Protein AF-A0A1A9RQ64-F1 (afdb_monomer)

Foldseek 3Di:
DPPPVVVVVVCPVVVVVPVVVVVVVCCVVVPDPPPPCPPVLVVLLVCLQVQLVVLVVVLVVVVVVPPDDDCPVV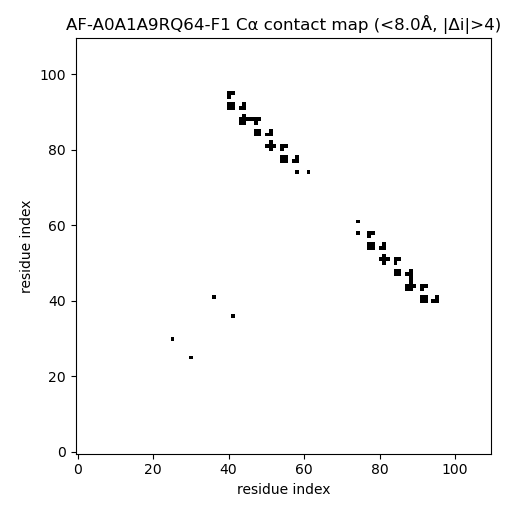SVVSNVSSVVSNVSNVVSVVVVVVVVVVVVVVVVVD

InterPro domains:
  IPR025565 Domain of unknown function DUF4328 [PF14219] (2-101)

Organism: Eikenella corrodens (NCBI:txid539)

Radius of gyration: 21.59 Å; Cα contacts (8 Å, |Δi|>4): 46; chains: 1; bounding box: 46×56×54 Å

Nearest PDB structures (foldseek):
  8hhl-assembly1_A  TM=4.161E-01  e=8.840E+00  Mycolicibacterium mucogenicum

pLDDT: mean 72.19, std 11.54, range [43.19, 88.88]

Structure (mmCIF, N/CA/C/O backbone):
data_AF-A0A1A9RQ6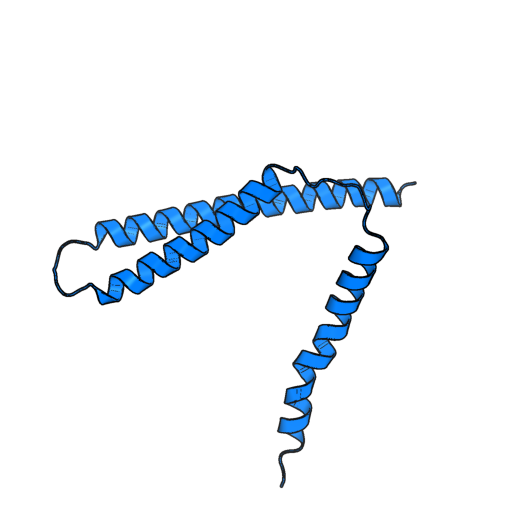4-F1
#
_entry.id   AF-A0A1A9RQ64-F1
#
loop_
_atom_site.group_PDB
_atom_site.id
_atom_site.type_symbol
_atom_site.label_atom_id
_atom_site.label_alt_id
_atom_site.label_comp_id
_atom_site.label_asym_id
_atom_site.label_entity_id
_atom_site.label_seq_id
_atom_site.pdbx_PDB_ins_code
_atom_site.Cartn_x
_atom_site.Cartn_y
_atom_site.Cartn_z
_atom_site.occupancy
_atom_site.B_iso_or_equiv
_atom_site.auth_seq_id
_atom_site.auth_comp_id
_atom_site.auth_asym_id
_atom_site.auth_atom_id
_atom_site.pdbx_PDB_model_num
ATOM 1 N N . MET A 1 1 ? 4.933 -45.658 4.847 1.00 43.19 1 MET A N 1
ATOM 2 C CA . MET A 1 1 ? 4.540 -44.487 5.659 1.00 43.19 1 MET A CA 1
ATOM 3 C C . MET A 1 1 ? 3.818 -43.513 4.738 1.00 43.19 1 MET A C 1
ATOM 5 O O . MET A 1 1 ? 4.470 -42.862 3.936 1.00 43.19 1 MET A O 1
ATOM 9 N N . SER A 1 2 ? 2.483 -43.502 4.756 1.00 57.50 2 SER A N 1
ATOM 10 C CA . SER A 1 2 ? 1.695 -42.476 4.055 1.00 57.50 2 SER A CA 1
ATOM 11 C C . SER A 1 2 ? 1.876 -41.145 4.801 1.00 57.50 2 SER A C 1
ATOM 13 O O . SER A 1 2 ? 1.778 -41.154 6.033 1.00 57.50 2 SER A O 1
ATOM 15 N N . PRO A 1 3 ? 2.187 -40.022 4.128 1.00 52.34 3 PRO A N 1
ATOM 16 C CA . PRO A 1 3 ? 2.472 -38.762 4.801 1.00 52.34 3 PRO A CA 1
ATOM 17 C C . PRO A 1 3 ? 1.170 -38.103 5.281 1.00 52.34 3 PRO A C 1
ATOM 19 O O . PRO A 1 3 ? 0.685 -37.143 4.689 1.00 52.34 3 PRO A O 1
ATOM 22 N N . ALA A 1 4 ? 0.622 -38.579 6.403 1.00 60.38 4 ALA A N 1
ATOM 23 C CA . ALA A 1 4 ? -0.503 -37.945 7.105 1.00 60.38 4 ALA A CA 1
ATOM 24 C C . ALA A 1 4 ? -0.228 -36.460 7.438 1.00 60.38 4 ALA A C 1
ATOM 26 O O . ALA A 1 4 ? -1.146 -35.648 7.510 1.00 60.38 4 ALA A O 1
ATOM 27 N N . TRP A 1 5 ? 1.052 -36.093 7.547 1.00 59.31 5 TRP A N 1
ATOM 28 C CA . TRP A 1 5 ? 1.531 -34.732 7.795 1.00 59.31 5 TRP A CA 1
ATOM 29 C C . TRP A 1 5 ? 1.308 -33.763 6.617 1.00 59.31 5 TRP A C 1
ATOM 31 O O . TRP A 1 5 ? 1.087 -32.570 6.821 1.00 59.31 5 TRP A O 1
ATOM 41 N N . ALA A 1 6 ? 1.313 -34.269 5.378 1.00 58.75 6 ALA A N 1
ATOM 42 C CA . ALA A 1 6 ? 1.028 -33.464 4.188 1.00 58.75 6 ALA A CA 1
ATOM 43 C C . ALA A 1 6 ? -0.466 -33.113 4.089 1.00 58.75 6 ALA A C 1
ATOM 45 O O . ALA A 1 6 ? -0.828 -32.035 3.623 1.00 58.75 6 ALA A O 1
ATOM 46 N N . VAL A 1 7 ? -1.331 -34.001 4.590 1.00 58.00 7 VAL A N 1
ATOM 47 C CA . VAL A 1 7 ? -2.780 -33.784 4.624 1.00 58.00 7 VAL A CA 1
ATOM 48 C C . VAL A 1 7 ? -3.138 -32.729 5.672 1.00 58.00 7 VAL A C 1
ATOM 50 O O . VAL A 1 7 ? -3.911 -31.826 5.376 1.00 58.00 7 VAL A O 1
ATOM 53 N N . SER A 1 8 ? -2.530 -32.760 6.863 1.00 54.38 8 SER A N 1
ATOM 54 C CA . SER A 1 8 ? -2.766 -31.738 7.895 1.00 54.38 8 SER A CA 1
ATOM 55 C C . SER A 1 8 ? -2.227 -30.354 7.514 1.00 54.38 8 SER A C 1
ATOM 57 O O . SER A 1 8 ? -2.860 -29.355 7.844 1.00 54.38 8 SER A O 1
ATOM 59 N N . GLY A 1 9 ? -1.116 -30.273 6.769 1.00 57.62 9 GLY A N 1
ATOM 60 C CA . GLY A 1 9 ? -0.577 -29.008 6.247 1.00 57.62 9 GLY A CA 1
ATOM 61 C C . GLY A 1 9 ? -1.498 -28.304 5.239 1.00 57.62 9 GLY A C 1
ATOM 62 O O . GLY A 1 9 ? -1.528 -27.076 5.198 1.00 57.62 9 GLY A O 1
ATOM 63 N N . PHE A 1 10 ? -2.307 -29.059 4.487 1.00 60.00 10 PHE A N 1
ATOM 64 C CA . PHE A 1 10 ? -3.277 -28.518 3.525 1.00 60.00 10 PHE A CA 1
ATOM 65 C C . PHE A 1 10 ? -4.433 -27.757 4.199 1.00 60.00 10 PHE A C 1
ATOM 67 O O . PHE A 1 10 ? -4.970 -26.808 3.630 1.00 60.00 10 PHE A O 1
ATOM 74 N N . PHE A 1 11 ? -4.796 -28.132 5.430 1.00 57.81 11 PHE A N 1
ATOM 75 C CA . PHE A 1 11 ? -5.877 -27.488 6.186 1.00 57.81 11 PHE A CA 1
ATOM 76 C C . PHE A 1 11 ? -5.412 -26.309 7.047 1.00 57.81 11 PHE A C 1
ATOM 78 O O . PHE A 1 11 ? -6.251 -25.527 7.493 1.00 57.81 11 PHE A O 1
ATOM 85 N N . VAL A 1 12 ? -4.102 -26.127 7.256 1.00 63.78 12 VAL A N 1
ATOM 86 C CA . VAL A 1 12 ? -3.557 -24.994 8.026 1.00 63.78 12 VAL A CA 1
ATOM 87 C C . VAL A 1 12 ? -4.029 -23.643 7.463 1.00 63.78 12 VAL A C 1
ATOM 89 O O . VAL A 1 12 ? -4.564 -22.859 8.247 1.00 63.78 12 VAL A O 1
ATOM 92 N N . PRO A 1 13 ? -3.958 -23.362 6.146 1.00 59.94 13 PRO A N 1
ATOM 93 C CA . PRO A 1 13 ? -4.479 -22.114 5.584 1.00 59.94 13 PRO A CA 1
ATOM 94 C C . PRO A 1 13 ? -5.995 -21.962 5.776 1.00 59.94 13 PRO A C 1
ATOM 96 O O . PRO A 1 13 ? -6.470 -20.867 6.050 1.00 59.94 13 PRO A O 1
ATOM 99 N N . ILE A 1 14 ? -6.752 -23.063 5.683 1.00 64.56 14 ILE A N 1
ATOM 100 C CA . ILE A 1 14 ? -8.219 -23.071 5.798 1.00 64.56 14 ILE A CA 1
ATOM 101 C C . ILE A 1 14 ? -8.656 -22.733 7.230 1.00 64.56 14 ILE A C 1
ATOM 103 O O . ILE A 1 14 ? -9.546 -21.913 7.429 1.00 64.56 14 ILE A O 1
ATOM 107 N N . ILE A 1 15 ? -7.992 -23.300 8.240 1.00 62.50 15 ILE A N 1
ATOM 108 C CA . ILE A 1 15 ? -8.271 -23.001 9.653 1.00 62.50 15 ILE A CA 1
ATOM 109 C C . ILE A 1 15 ? -7.851 -21.564 9.996 1.00 62.50 15 ILE A C 1
ATOM 111 O O . ILE A 1 15 ? -8.563 -20.871 10.725 1.00 62.50 15 ILE A O 1
ATOM 115 N N . HIS A 1 16 ? -6.749 -21.071 9.426 1.00 63.62 16 HIS A N 1
ATOM 116 C CA . HIS A 1 16 ? -6.304 -19.688 9.634 1.00 63.62 16 HIS A CA 1
ATOM 117 C C . HIS A 1 16 ? -7.216 -18.648 8.970 1.00 63.62 16 HIS A C 1
ATOM 119 O O . HIS A 1 16 ? -7.146 -17.478 9.336 1.00 63.62 16 HIS A O 1
ATOM 125 N N . LEU A 1 17 ? -8.113 -19.053 8.064 1.00 67.12 17 LEU A N 1
ATOM 126 C CA . LEU A 1 17 ? -9.132 -18.170 7.491 1.00 67.12 17 LEU A CA 1
ATOM 127 C C . LEU A 1 17 ? -10.329 -17.937 8.426 1.00 67.12 17 LEU A C 1
ATOM 129 O O . LEU A 1 17 ? -11.067 -16.979 8.221 1.00 67.12 17 LEU A O 1
ATOM 133 N N . SER A 1 18 ? -10.506 -18.745 9.477 1.00 68.94 18 SER A N 1
ATOM 134 C CA . SER A 1 18 ? -11.644 -18.627 10.407 1.00 68.94 18 SER A CA 1
ATOM 135 C C . SER A 1 18 ? -11.673 -17.279 11.131 1.00 68.94 18 SER A C 1
ATOM 137 O O . SER A 1 18 ? -12.721 -16.648 11.232 1.00 68.94 18 SER A O 1
ATOM 139 N N . LEU A 1 19 ? -10.513 -16.835 11.621 1.00 66.00 19 LEU A N 1
ATOM 140 C CA . LEU A 1 19 ? -10.348 -15.582 12.359 1.00 66.00 19 LEU A CA 1
ATOM 141 C C . LEU A 1 19 ? -10.577 -14.338 11.486 1.00 66.00 19 LEU A C 1
ATOM 143 O O . LEU A 1 19 ? -11.413 -13.514 11.855 1.00 66.00 19 LEU A O 1
ATOM 147 N N . PRO A 1 20 ? -9.920 -14.184 10.319 1.00 64.50 20 PRO A N 1
ATOM 148 C CA . PRO A 1 20 ? -10.208 -13.061 9.435 1.00 64.50 20 P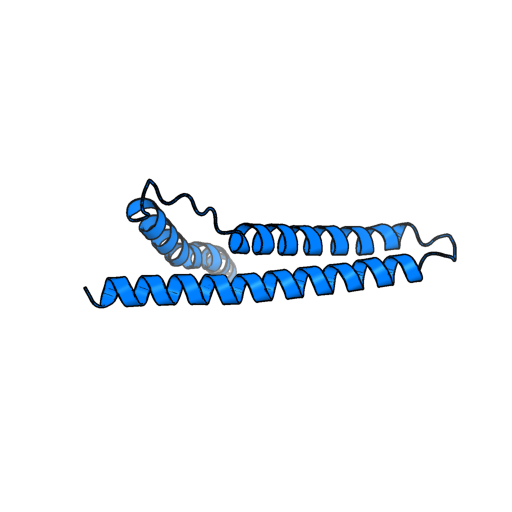RO A CA 1
ATOM 149 C C . PRO A 1 20 ? -11.640 -13.123 8.893 1.00 64.50 20 PRO A C 1
ATOM 151 O O . PRO A 1 20 ? -12.261 -12.078 8.743 1.00 64.50 20 PRO A O 1
ATOM 154 N N . TYR A 1 21 ? -12.209 -14.313 8.667 1.00 66.75 21 TYR A N 1
ATOM 155 C CA . TYR A 1 21 ? -13.613 -14.451 8.270 1.00 66.75 21 TYR A CA 1
ATOM 156 C C . TYR A 1 21 ? -14.579 -13.951 9.350 1.00 66.75 21 TYR A C 1
ATOM 158 O O . TYR A 1 21 ? -15.511 -13.214 9.038 1.00 66.75 21 TYR A O 1
ATOM 166 N N . GLN A 1 22 ? -14.353 -14.306 10.618 1.00 69.06 22 GLN A N 1
ATOM 167 C CA . GLN A 1 22 ? -15.151 -13.795 11.736 1.00 69.06 22 GLN A CA 1
ATOM 168 C C . GLN A 1 22 ? -15.010 -12.277 11.872 1.00 69.06 22 GLN A C 1
ATOM 170 O O . GLN A 1 22 ? -16.025 -11.592 11.946 1.00 69.06 22 GLN A O 1
ATOM 175 N N . ALA A 1 23 ? -13.787 -11.748 11.789 1.00 69.25 23 ALA A N 1
ATOM 176 C CA . ALA A 1 23 ? -13.544 -10.309 11.843 1.00 69.25 23 ALA A CA 1
ATOM 177 C C . ALA A 1 23 ? -14.256 -9.557 10.703 1.00 69.25 23 ALA A C 1
ATOM 179 O O . ALA A 1 23 ? -14.925 -8.556 10.942 1.00 69.25 23 ALA A O 1
ATOM 180 N N . VAL A 1 24 ? -14.182 -10.060 9.466 1.00 69.38 24 VAL A N 1
ATOM 181 C CA . VAL A 1 24 ? -14.886 -9.472 8.312 1.00 69.38 24 VAL A CA 1
ATOM 182 C C . VAL A 1 24 ? -16.399 -9.563 8.487 1.00 69.38 24 VAL A C 1
ATOM 184 O O . VAL A 1 24 ? -17.097 -8.589 8.225 1.00 69.38 24 VAL A O 1
ATOM 187 N N . LYS A 1 25 ? -16.917 -10.702 8.956 1.00 69.75 25 LYS A N 1
ATOM 188 C CA . LYS A 1 25 ? -18.348 -10.888 9.214 1.00 69.75 25 LYS A CA 1
ATOM 189 C C . LYS A 1 25 ? -18.856 -9.908 10.272 1.00 69.75 25 LYS A C 1
ATOM 191 O O . LYS A 1 25 ? -19.910 -9.315 10.079 1.00 69.75 25 LYS A O 1
ATOM 196 N N . GLU A 1 26 ? -18.123 -9.721 11.364 1.00 64.81 26 GLU A N 1
ATOM 197 C CA . GLU A 1 26 ? -18.483 -8.770 12.420 1.00 64.81 26 GLU A CA 1
ATOM 198 C C . GLU A 1 26 ? -18.435 -7.321 11.930 1.00 64.81 26 GLU A C 1
ATOM 200 O O . GLU A 1 26 ? -19.364 -6.565 12.202 1.00 64.81 26 GLU A O 1
ATOM 205 N N . ILE A 1 27 ? -17.413 -6.946 11.154 1.00 69.62 27 ILE A N 1
ATOM 206 C CA . ILE A 1 27 ? -17.315 -5.618 10.528 1.00 69.62 27 ILE A CA 1
ATOM 207 C C . ILE A 1 27 ? -18.453 -5.394 9.524 1.00 69.62 27 ILE A C 1
ATOM 209 O O . ILE A 1 27 ? -18.960 -4.284 9.416 1.00 69.62 27 ILE A O 1
ATOM 213 N N . TRP A 1 28 ? -18.869 -6.427 8.792 1.00 67.06 28 TRP A N 1
ATOM 214 C CA . TRP A 1 28 ? -19.939 -6.331 7.799 1.00 67.06 28 TRP A CA 1
ATOM 215 C C . TRP A 1 28 ? -21.331 -6.234 8.431 1.00 67.06 28 TRP A C 1
ATOM 217 O O . TRP A 1 28 ? -22.184 -5.507 7.935 1.00 67.06 28 TRP A O 1
ATOM 227 N N . VAL A 1 29 ? -21.570 -6.957 9.528 1.00 69.06 29 VAL A N 1
ATOM 228 C CA . VAL A 1 29 ? -22.861 -6.956 10.236 1.00 69.06 29 VAL A CA 1
ATOM 229 C C . VAL A 1 29 ? -23.023 -5.718 11.120 1.00 69.06 29 VAL A C 1
ATOM 231 O O . VAL A 1 29 ? -24.121 -5.177 11.203 1.00 69.06 29 VAL A O 1
ATOM 234 N N . ASN A 1 30 ? -21.944 -5.258 11.759 1.00 66.06 30 ASN A N 1
ATOM 235 C CA . ASN A 1 30 ? -21.965 -4.111 12.676 1.00 66.06 30 ASN A CA 1
ATOM 236 C C . ASN A 1 30 ? -21.438 -2.817 12.034 1.00 66.06 30 ASN A C 1
ATOM 238 O O . ASN A 1 30 ? -21.327 -1.787 12.699 1.00 66.06 30 ASN A O 1
ATOM 242 N N . GLY A 1 31 ? -21.066 -2.871 10.755 1.00 61.81 31 GLY A N 1
ATOM 243 C CA . GLY A 1 31 ? -20.588 -1.721 10.006 1.00 61.81 31 GLY A CA 1
ATOM 244 C C . GLY A 1 31 ? -21.720 -0.714 9.797 1.00 61.81 31 GLY A C 1
ATOM 245 O O . GLY A 1 31 ? -22.816 -1.111 9.402 1.00 61.81 31 GLY A O 1
ATOM 246 N N . PRO A 1 32 ? -21.497 0.586 10.049 1.00 57.00 32 PRO A N 1
ATOM 247 C CA . PRO A 1 32 ? -22.518 1.601 9.820 1.00 57.00 32 PRO A CA 1
ATOM 248 C C . PRO A 1 32 ? -22.916 1.631 8.336 1.00 57.00 32 PRO A C 1
ATOM 250 O O . PRO A 1 32 ? -22.084 1.918 7.475 1.00 57.00 32 PRO A O 1
ATOM 253 N N . VAL A 1 33 ? -24.195 1.348 8.062 1.00 57.78 33 VAL A N 1
ATOM 254 C CA . VAL A 1 33 ? -24.788 1.186 6.716 1.00 57.78 33 VAL A CA 1
ATOM 255 C C . VAL A 1 33 ? -24.633 2.439 5.834 1.00 57.78 33 VAL A C 1
ATOM 257 O O . VAL A 1 33 ? -24.577 2.309 4.617 1.00 57.78 33 VAL A O 1
ATOM 260 N N . ASP A 1 34 ? -24.443 3.621 6.436 1.00 55.00 34 ASP A N 1
ATOM 261 C CA . ASP A 1 34 ? -24.403 4.918 5.735 1.00 55.00 34 ASP A CA 1
ATOM 262 C C . ASP A 1 34 ? -23.073 5.684 5.863 1.00 55.00 34 ASP A C 1
ATOM 264 O O . ASP A 1 34 ? -22.999 6.881 5.585 1.00 55.00 34 ASP A O 1
ATOM 268 N N . SER A 1 35 ? -21.987 5.044 6.300 1.00 56.16 35 SER A N 1
ATOM 269 C CA . SER A 1 35 ? -20.690 5.733 6.338 1.00 56.16 35 SER A CA 1
ATOM 270 C C . SER A 1 35 ? -20.042 5.722 4.961 1.00 56.16 35 SER A C 1
ATOM 272 O O . SER A 1 35 ? -19.176 4.888 4.708 1.00 56.16 35 SER A O 1
ATOM 274 N N . GLU A 1 36 ? -20.430 6.649 4.082 1.00 58.19 36 GLU A N 1
ATOM 275 C CA . GLU A 1 36 ? -19.627 6.989 2.904 1.00 58.19 36 GLU A CA 1
ATOM 276 C C . GLU A 1 36 ? -18.185 7.230 3.367 1.00 58.19 36 GLU A C 1
ATOM 278 O O . GLU A 1 36 ? -17.908 8.203 4.083 1.00 58.19 36 GLU A O 1
ATOM 283 N N . PRO A 1 37 ? -17.225 6.363 3.007 1.00 58.47 37 PRO A N 1
ATOM 284 C CA . PRO A 1 37 ? -15.851 6.587 3.371 1.00 58.47 37 PRO A CA 1
ATOM 285 C C . PRO A 1 37 ? -15.268 7.506 2.303 1.00 58.47 37 PRO A C 1
ATOM 287 O O . PRO A 1 37 ? -14.348 7.112 1.587 1.00 58.47 37 PRO A O 1
ATOM 290 N N . ASP A 1 38 ? -15.776 8.739 2.181 1.00 62.97 38 ASP A N 1
ATOM 291 C CA . ASP A 1 38 ? -15.146 9.748 1.325 1.00 62.97 38 ASP A CA 1
ATOM 292 C C . ASP A 1 38 ? -13.905 10.333 2.011 1.00 62.97 38 ASP A C 1
ATOM 294 O O . ASP A 1 38 ? -13.734 11.530 2.235 1.00 62.97 38 ASP A O 1
ATOM 298 N N . SER A 1 39 ? -13.019 9.433 2.431 1.00 73.31 39 SER A N 1
ATOM 299 C CA . SER A 1 39 ? -11.718 9.783 2.956 1.00 73.31 39 SER A CA 1
ATOM 300 C C . SER A 1 39 ? -10.773 9.916 1.776 1.00 73.31 39 SER A C 1
ATOM 302 O O . SER A 1 39 ? -10.371 8.928 1.156 1.00 73.31 39 SER A O 1
ATOM 304 N N . ILE A 1 40 ? -10.366 11.149 1.482 1.00 81.50 40 ILE A N 1
ATOM 305 C CA . ILE A 1 40 ? -9.333 11.431 0.481 1.00 81.50 40 ILE A CA 1
ATOM 306 C C . ILE A 1 40 ? -8.048 10.626 0.739 1.00 81.50 40 ILE A C 1
ATOM 308 O O . ILE A 1 40 ? -7.382 10.201 -0.200 1.00 81.50 40 ILE A O 1
ATOM 312 N N . TRP A 1 41 ? -7.748 10.317 2.005 1.00 78.31 41 TRP A N 1
ATOM 313 C CA . TRP A 1 41 ? -6.628 9.458 2.390 1.00 78.31 41 TRP A CA 1
ATOM 314 C C . TRP A 1 41 ? -6.821 8.001 1.971 1.00 78.31 41 TRP A C 1
ATOM 316 O O . TRP A 1 41 ? -5.852 7.358 1.587 1.00 78.31 41 TRP A O 1
ATOM 326 N N . LEU A 1 42 ? -8.055 7.491 1.984 1.00 80.06 42 LEU A N 1
ATOM 327 C CA . LEU A 1 42 ? -8.376 6.154 1.480 1.00 80.06 42 LEU A CA 1
ATOM 328 C C . LEU A 1 42 ? -8.180 6.084 -0.036 1.00 80.06 42 LEU A C 1
ATOM 330 O O . LEU A 1 42 ? -7.597 5.123 -0.535 1.00 80.06 42 LEU A O 1
ATOM 334 N N . ARG A 1 43 ? -8.586 7.135 -0.760 1.00 81.94 43 ARG A N 1
ATOM 335 C CA . ARG A 1 43 ? -8.322 7.260 -2.200 1.00 81.94 43 ARG A CA 1
ATOM 336 C C . ARG A 1 43 ? -6.815 7.296 -2.476 1.00 81.94 43 ARG A C 1
ATOM 338 O O . ARG A 1 43 ? -6.333 6.500 -3.272 1.00 81.94 43 ARG A O 1
ATOM 345 N N . ILE A 1 44 ? -6.059 8.158 -1.787 1.00 85.19 44 ILE A N 1
ATOM 346 C CA . ILE A 1 44 ? -4.594 8.263 -1.937 1.00 85.19 44 ILE A CA 1
ATOM 347 C C . ILE A 1 44 ? -3.907 6.931 -1.616 1.00 85.19 44 ILE A C 1
ATOM 349 O O . ILE A 1 44 ? -3.002 6.523 -2.341 1.00 85.19 44 ILE A O 1
ATOM 353 N N . TRP A 1 45 ? -4.345 6.237 -0.563 1.00 86.19 45 TRP A N 1
ATOM 354 C CA . TRP A 1 45 ? -3.808 4.931 -0.197 1.00 86.19 45 TRP A CA 1
ATOM 355 C C . TRP A 1 45 ? -3.991 3.909 -1.325 1.00 86.19 45 TRP A C 1
ATOM 357 O O . TRP A 1 45 ? -3.003 3.315 -1.765 1.00 86.19 45 TRP A O 1
ATOM 367 N N . TRP A 1 46 ? -5.223 3.765 -1.831 1.00 86.19 46 TRP A N 1
ATOM 368 C CA . TRP A 1 46 ? -5.552 2.840 -2.917 1.00 86.19 46 TRP A CA 1
ATOM 369 C C . TRP A 1 46 ? -4.833 3.182 -4.219 1.00 86.19 46 TRP A C 1
ATOM 371 O O . TRP A 1 46 ? -4.205 2.308 -4.814 1.00 86.19 46 TRP A O 1
ATOM 381 N N . PHE A 1 47 ? -4.880 4.444 -4.654 1.00 88.25 47 PHE A N 1
ATOM 382 C CA . PHE A 1 47 ? -4.224 4.866 -5.892 1.00 88.25 47 PHE A CA 1
ATOM 383 C C . PHE A 1 47 ? -2.700 4.758 -5.800 1.00 88.25 47 PHE A C 1
ATOM 385 O O . PHE A 1 47 ? -2.068 4.328 -6.762 1.00 88.25 47 PHE A O 1
ATOM 392 N N . GLY A 1 48 ? -2.104 5.084 -4.650 1.00 84.50 48 GLY A N 1
ATOM 393 C CA . GLY A 1 48 ? -0.668 4.918 -4.428 1.00 84.50 48 GLY A CA 1
ATOM 394 C C . GLY A 1 48 ? -0.241 3.451 -4.454 1.00 84.50 48 GLY A C 1
ATOM 395 O O . GLY A 1 48 ? 0.754 3.116 -5.092 1.00 84.50 48 GLY A O 1
ATOM 396 N N . LEU A 1 49 ? -1.019 2.568 -3.822 1.00 81.12 49 LEU A N 1
ATOM 397 C CA . LEU A 1 49 ? -0.733 1.133 -3.775 1.00 81.12 49 LEU A CA 1
ATOM 398 C C . LEU A 1 49 ? -0.881 0.474 -5.152 1.00 81.12 49 LEU A C 1
ATOM 400 O O . LEU A 1 49 ? 0.013 -0.232 -5.610 1.00 81.12 49 LEU A O 1
ATOM 404 N N . LEU A 1 50 ? -2.006 0.714 -5.830 1.00 88.19 50 LEU A N 1
ATOM 405 C CA . LEU A 1 50 ? -2.257 0.151 -7.158 1.00 88.19 50 LEU A CA 1
ATOM 406 C C . LEU A 1 50 ? -1.289 0.731 -8.193 1.00 88.19 50 LEU A C 1
ATOM 408 O O . LEU A 1 50 ? -0.770 -0.004 -9.032 1.00 88.19 50 LEU A O 1
ATOM 412 N N . GLY A 1 51 ? -1.004 2.031 -8.099 1.00 85.06 51 GLY A N 1
ATOM 413 C CA . GLY A 1 51 ? -0.035 2.708 -8.947 1.00 85.06 51 GLY A CA 1
ATOM 414 C C . GLY A 1 51 ? 1.370 2.133 -8.790 1.00 85.06 51 GLY A C 1
ATOM 415 O O . GLY A 1 51 ? 2.004 1.820 -9.795 1.00 85.06 51 GLY A O 1
ATOM 416 N N . SER A 1 52 ? 1.851 1.924 -7.560 1.00 80.19 52 SER A N 1
ATOM 417 C CA . SER A 1 52 ? 3.185 1.351 -7.348 1.00 80.19 52 SER A CA 1
ATOM 418 C C . SER A 1 52 ? 3.283 -0.090 -7.848 1.00 80.19 52 SER A C 1
ATOM 420 O O . SER A 1 52 ? 4.250 -0.441 -8.523 1.00 80.19 52 SER A O 1
ATOM 422 N N . MET A 1 53 ? 2.257 -0.914 -7.613 1.00 81.62 53 MET A N 1
ATOM 423 C CA . MET A 1 53 ? 2.213 -2.282 -8.137 1.00 81.62 53 MET A CA 1
ATOM 424 C C . MET A 1 53 ? 2.238 -2.313 -9.667 1.00 81.62 53 MET A C 1
ATOM 426 O O . MET A 1 53 ? 2.998 -3.089 -10.249 1.00 81.62 53 MET A O 1
ATOM 430 N N . ALA A 1 54 ? 1.445 -1.459 -10.320 1.00 84.75 54 ALA A N 1
ATOM 431 C CA . ALA A 1 54 ? 1.417 -1.361 -11.773 1.00 84.75 54 ALA A CA 1
ATOM 432 C C . ALA A 1 54 ? 2.774 -0.903 -12.325 1.00 84.75 54 ALA A C 1
ATOM 434 O O . ALA A 1 54 ? 3.323 -1.560 -13.207 1.00 84.75 54 ALA A O 1
ATOM 435 N N . LEU A 1 55 ? 3.353 0.170 -11.777 1.00 82.75 55 LEU A N 1
ATOM 436 C CA . LEU A 1 55 ? 4.644 0.701 -12.228 1.00 82.75 55 LEU A CA 1
ATOM 437 C C . LEU A 1 55 ? 5.778 -0.310 -12.067 1.00 82.75 55 LEU A C 1
ATOM 439 O O . LEU A 1 55 ? 6.577 -0.469 -12.987 1.00 82.75 55 LEU A O 1
ATOM 443 N N . SER A 1 56 ? 5.828 -1.020 -10.939 1.00 77.81 56 SER A N 1
ATOM 444 C CA . SER A 1 56 ? 6.818 -2.079 -10.730 1.00 77.81 56 SER A CA 1
ATOM 445 C C . SER A 1 56 ? 6.672 -3.185 -11.776 1.00 77.81 56 SER A C 1
ATOM 447 O O . SER A 1 56 ? 7.663 -3.622 -12.351 1.00 77.81 56 SER A O 1
ATOM 449 N N . ARG A 1 57 ? 5.437 -3.582 -12.114 1.00 81.00 57 ARG A N 1
ATOM 450 C CA . ARG A 1 57 ? 5.199 -4.584 -13.164 1.00 81.00 57 ARG A CA 1
ATOM 451 C C . ARG A 1 57 ? 5.574 -4.093 -14.557 1.00 81.00 57 ARG A C 1
ATOM 453 O O . ARG A 1 57 ? 6.136 -4.870 -15.323 1.00 81.00 57 ARG A O 1
ATOM 460 N N . PHE A 1 58 ? 5.328 -2.826 -14.881 1.00 79.31 58 PHE A N 1
ATOM 461 C CA . PHE A 1 58 ? 5.796 -2.241 -16.140 1.00 79.31 58 PHE A CA 1
ATOM 462 C C . PHE A 1 58 ? 7.328 -2.183 -16.220 1.00 79.31 58 PHE A C 1
ATOM 464 O O . PHE A 1 58 ? 7.884 -2.451 -17.283 1.00 79.31 58 PHE A O 1
ATOM 471 N N . ALA A 1 59 ? 8.015 -1.890 -15.112 1.00 76.94 59 ALA A N 1
ATOM 472 C CA . ALA A 1 59 ? 9.479 -1.890 -15.044 1.00 76.94 59 ALA A CA 1
ATOM 473 C C . ALA A 1 59 ? 10.097 -3.300 -15.183 1.00 76.94 59 ALA A C 1
ATOM 475 O O . ALA A 1 59 ? 11.191 -3.459 -15.739 1.00 76.94 59 ALA A O 1
ATOM 476 N N . ASP A 1 60 ? 9.383 -4.325 -14.713 1.00 75.81 60 ASP A N 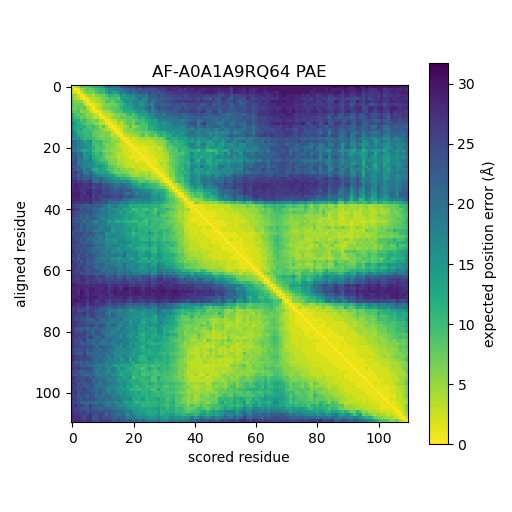1
ATOM 477 C CA . ASP A 1 60 ? 9.782 -5.726 -14.857 1.00 75.81 60 ASP A CA 1
ATOM 478 C C . ASP A 1 60 ? 9.532 -6.246 -16.284 1.00 75.81 60 ASP A C 1
ATOM 480 O O . ASP A 1 60 ? 10.380 -6.931 -16.849 1.00 75.81 60 ASP A O 1
ATOM 484 N N . ILE A 1 61 ? 8.396 -5.903 -16.904 1.00 74.94 61 ILE A N 1
ATOM 485 C CA . ILE A 1 61 ? 8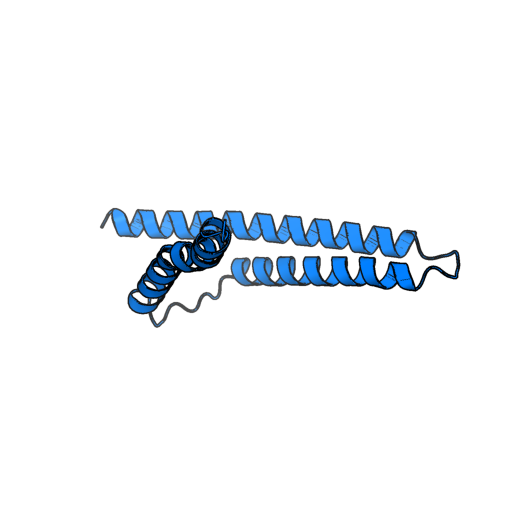.070 -6.321 -18.281 1.00 74.94 61 ILE A CA 1
ATOM 486 C C . ILE A 1 61 ? 8.980 -5.623 -19.300 1.00 74.94 61 ILE A C 1
ATOM 488 O O . ILE A 1 61 ? 9.395 -6.249 -20.275 1.00 74.94 61 ILE A O 1
ATOM 492 N N . SER A 1 62 ? 9.356 -4.362 -19.061 1.00 66.00 62 SER A N 1
ATOM 493 C CA . SER A 1 62 ? 10.305 -3.645 -19.924 1.00 66.00 62 SER A CA 1
ATOM 494 C C . SER A 1 62 ? 11.715 -4.250 -19.913 1.00 66.00 62 SER A C 1
ATOM 496 O O . SER A 1 62 ? 12.464 -4.032 -20.860 1.00 66.00 62 SER A O 1
ATOM 498 N N . ALA A 1 63 ? 12.054 -5.093 -18.927 1.00 59.72 63 ALA A N 1
ATOM 499 C CA . ALA A 1 63 ? 13.270 -5.916 -18.954 1.00 59.72 63 ALA A CA 1
ATOM 500 C C . ALA A 1 63 ? 13.303 -6.869 -20.161 1.00 59.72 63 ALA A C 1
ATOM 502 O O . ALA A 1 63 ? 14.357 -7.151 -20.713 1.00 59.72 63 ALA A O 1
ATOM 503 N N . GLY A 1 64 ? 12.142 -7.373 -20.592 1.00 58.16 64 GLY A N 1
ATOM 504 C CA . GLY A 1 64 ? 12.041 -8.270 -21.746 1.00 58.16 64 GLY A CA 1
ATOM 505 C C . GLY A 1 64 ? 12.269 -7.574 -23.092 1.00 58.16 64 GLY A C 1
ATOM 506 O O . GLY A 1 64 ? 12.482 -8.251 -24.094 1.00 58.16 64 GLY A O 1
ATOM 507 N N . TRP A 1 65 ? 12.249 -6.237 -23.121 1.00 55.97 65 TRP A N 1
ATOM 508 C CA . TRP A 1 65 ? 12.490 -5.411 -24.311 1.00 55.97 65 TRP A CA 1
ATOM 509 C C . TRP A 1 65 ? 13.992 -5.082 -24.498 1.00 55.97 65 TRP A C 1
ATOM 511 O O . TRP A 1 65 ? 14.371 -4.418 -25.461 1.00 55.97 65 TRP A O 1
ATOM 521 N N . GLU A 1 66 ? 14.876 -5.564 -23.607 1.00 54.12 66 GLU A N 1
ATOM 522 C CA . GLU A 1 66 ? 16.320 -5.254 -23.505 1.00 54.12 66 GLU A CA 1
ATOM 523 C C . GLU A 1 66 ? 17.219 -5.722 -24.674 1.00 54.12 66 GLU A C 1
ATOM 525 O O . GLU A 1 66 ? 18.386 -6.055 -24.486 1.00 54.12 66 GLU A O 1
ATOM 530 N N . THR A 1 67 ? 16.750 -5.697 -25.919 1.00 56.56 67 THR A N 1
ATOM 531 C CA . THR A 1 67 ? 17.631 -5.898 -27.080 1.00 56.56 67 THR A CA 1
ATOM 532 C C . THR A 1 67 ? 18.309 -4.627 -27.598 1.00 56.56 67 THR A C 1
ATOM 534 O O . THR A 1 67 ? 19.205 -4.750 -28.428 1.00 56.56 67 THR A O 1
ATOM 537 N N . GLN A 1 68 ? 17.972 -3.412 -27.135 1.00 53.44 68 GLN A N 1
ATOM 538 C CA . GLN A 1 68 ? 18.616 -2.182 -27.641 1.00 53.44 68 GLN A CA 1
ATOM 539 C C . GLN A 1 68 ? 18.862 -1.096 -26.572 1.00 53.44 68 GLN A C 1
ATOM 541 O O . GLN A 1 68 ? 18.095 -0.157 -26.415 1.00 53.44 68 GLN A O 1
ATOM 546 N N . GLY A 1 69 ? 19.982 -1.223 -25.854 1.00 54.50 69 GLY A N 1
ATOM 547 C CA . GLY A 1 69 ? 20.987 -0.174 -25.584 1.00 54.50 69 GLY A CA 1
ATOM 548 C C . GLY A 1 69 ? 20.655 1.201 -24.967 1.00 54.50 69 GLY A C 1
ATOM 549 O O . GLY A 1 69 ? 21.609 1.924 -24.697 1.00 54.50 69 GLY A O 1
ATOM 550 N N . GLY A 1 70 ? 19.400 1.604 -24.731 1.00 58.50 70 GLY A N 1
ATOM 551 C CA . GLY A 1 70 ? 19.076 3.013 -24.424 1.00 58.50 70 GLY A CA 1
ATOM 552 C C . GLY A 1 70 ? 18.260 3.314 -23.161 1.00 58.50 70 GLY A C 1
ATOM 553 O O . GLY A 1 70 ? 18.207 4.469 -22.746 1.00 58.50 70 GLY A O 1
ATOM 554 N N . GLU A 1 71 ? 17.625 2.328 -22.519 1.00 64.62 71 GLU A N 1
ATOM 555 C CA . GLU A 1 71 ? 16.463 2.614 -21.646 1.00 64.62 71 GLU A CA 1
ATOM 556 C C . GLU A 1 71 ? 16.676 2.425 -20.132 1.00 64.62 71 GLU A C 1
ATOM 558 O O . GLU A 1 71 ? 15.725 2.498 -19.350 1.00 64.62 71 GLU A O 1
ATOM 563 N N . TRP A 1 72 ? 17.922 2.269 -19.669 1.00 69.25 72 TRP A N 1
ATOM 564 C CA . TRP A 1 72 ? 18.237 2.156 -18.231 1.00 69.25 72 TRP A CA 1
ATOM 565 C C . TRP A 1 72 ? 17.696 3.337 -17.402 1.00 69.25 72 TRP A C 1
ATOM 567 O O . TRP A 1 72 ? 17.232 3.153 -16.275 1.00 69.25 72 TRP A O 1
ATOM 577 N N . GLY A 1 73 ? 17.693 4.545 -17.978 1.00 75.88 73 GLY A N 1
ATOM 578 C CA . GLY A 1 73 ? 17.138 5.742 -17.339 1.00 75.88 73 GLY A CA 1
ATOM 579 C C . GLY A 1 73 ? 15.625 5.663 -17.114 1.00 75.88 73 GLY A C 1
ATOM 580 O O . GLY A 1 73 ? 15.145 6.053 -16.053 1.00 75.88 73 GLY A O 1
ATOM 581 N N . ILE A 1 74 ? 14.871 5.098 -18.063 1.00 76.00 74 ILE A N 1
ATOM 582 C CA . ILE A 1 74 ? 13.409 4.960 -17.958 1.00 76.00 74 ILE A CA 1
ATOM 583 C C . ILE A 1 74 ? 13.053 3.952 -16.861 1.00 76.00 74 ILE A C 1
ATOM 585 O O . ILE A 1 74 ? 12.168 4.213 -16.048 1.00 76.00 74 ILE A O 1
ATOM 589 N N . ARG A 1 75 ? 13.788 2.837 -16.766 1.00 74.88 75 ARG A N 1
ATOM 590 C CA . ARG A 1 75 ? 13.581 1.831 -15.708 1.00 74.88 75 ARG A CA 1
ATOM 591 C C . ARG A 1 75 ? 13.844 2.413 -14.317 1.00 74.88 75 ARG A C 1
ATOM 593 O O . ARG A 1 75 ? 13.014 2.257 -13.423 1.00 74.88 75 ARG A O 1
ATOM 600 N N . LEU A 1 76 ? 14.947 3.147 -14.147 1.00 81.31 76 LEU A N 1
ATOM 601 C CA . LEU A 1 76 ? 15.261 3.859 -12.900 1.00 81.31 76 LEU A CA 1
ATOM 602 C C . LEU A 1 76 ? 14.169 4.864 -12.515 1.00 81.31 76 LEU A C 1
ATOM 604 O O . LEU A 1 76 ? 13.782 4.925 -11.346 1.00 81.31 76 LEU A O 1
ATOM 608 N N . LEU A 1 77 ? 13.638 5.617 -13.482 1.00 83.88 77 LEU A N 1
ATOM 609 C CA . LEU A 1 77 ? 12.539 6.555 -13.246 1.00 83.88 77 LEU A CA 1
ATOM 610 C C . LEU A 1 77 ? 11.263 5.834 -12.793 1.00 83.88 77 LEU A C 1
ATOM 612 O O . LEU A 1 77 ? 10.644 6.263 -11.820 1.00 83.88 77 LEU A O 1
ATOM 616 N N . LEU A 1 78 ? 10.900 4.719 -13.435 1.00 82.69 78 LEU A N 1
ATOM 617 C CA . LEU A 1 78 ? 9.722 3.925 -13.070 1.00 82.69 78 LEU A CA 1
ATOM 618 C C . LEU A 1 78 ? 9.837 3.325 -11.663 1.00 82.69 78 LEU A C 1
ATOM 620 O O . LEU A 1 78 ? 8.893 3.435 -10.879 1.00 82.69 78 LEU A O 1
ATOM 624 N N . TYR A 1 79 ? 10.989 2.748 -11.305 1.00 80.81 79 TYR A N 1
ATOM 625 C CA . TYR A 1 79 ? 11.203 2.217 -9.953 1.00 80.81 79 TYR A CA 1
ATOM 626 C C . TYR A 1 79 ? 11.219 3.320 -8.895 1.00 80.81 79 TYR A C 1
ATOM 628 O O . TYR A 1 79 ? 10.615 3.162 -7.834 1.00 80.81 79 TYR A O 1
ATOM 636 N N . THR A 1 80 ? 11.855 4.457 -9.185 1.00 86.50 80 THR A N 1
ATOM 637 C CA . THR A 1 80 ? 11.875 5.600 -8.263 1.00 86.50 80 THR A CA 1
ATOM 638 C C . THR A 1 80 ? 10.458 6.122 -8.034 1.00 86.50 80 THR A C 1
ATOM 640 O O . THR A 1 80 ? 10.043 6.313 -6.893 1.00 86.50 80 THR A O 1
ATOM 643 N N . LEU A 1 81 ? 9.674 6.285 -9.100 1.00 87.44 81 LEU A N 1
ATOM 644 C CA . LEU A 1 81 ? 8.285 6.727 -9.013 1.00 87.44 81 LEU A CA 1
ATOM 645 C C . LEU A 1 81 ? 7.403 5.719 -8.256 1.00 87.44 81 LEU A C 1
ATOM 647 O O . LEU A 1 81 ? 6.593 6.119 -7.421 1.00 87.44 81 LEU A O 1
ATOM 651 N N . SER A 1 82 ? 7.607 4.417 -8.472 1.00 83.62 82 SER A N 1
ATOM 652 C CA . SER A 1 82 ? 6.937 3.356 -7.706 1.00 83.62 82 SER A CA 1
ATOM 653 C C . SER A 1 82 ? 7.261 3.422 -6.207 1.00 83.62 82 SER A C 1
ATOM 655 O O . SER A 1 82 ? 6.363 3.315 -5.36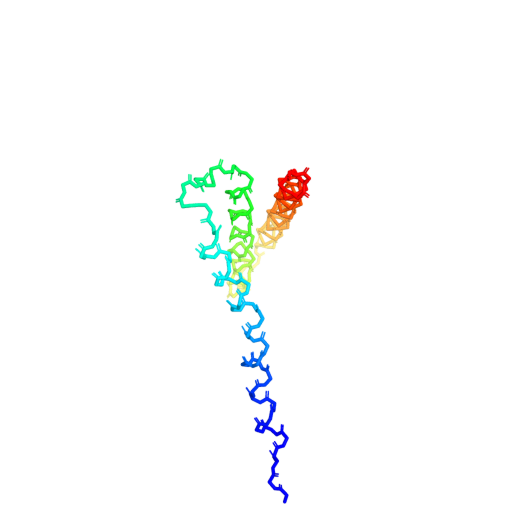3 1.00 83.62 82 SER A O 1
ATOM 657 N N . ALA A 1 83 ? 8.525 3.670 -5.851 1.00 85.88 83 ALA A N 1
ATOM 658 C CA . ALA A 1 83 ? 8.941 3.832 -4.461 1.00 85.88 83 ALA A CA 1
ATOM 659 C C . ALA A 1 83 ? 8.265 5.046 -3.799 1.00 85.88 83 ALA A C 1
ATOM 661 O O . ALA A 1 83 ? 7.75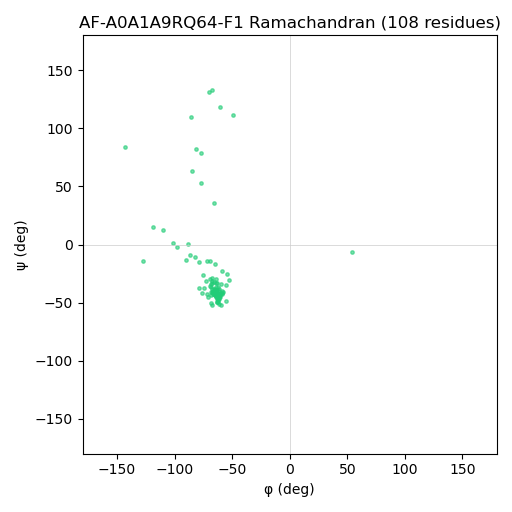4 4.932 -2.683 1.00 85.88 83 ALA A O 1
ATOM 662 N N . TRP A 1 84 ? 8.176 6.180 -4.502 1.00 88.88 84 TRP A N 1
ATOM 663 C CA . TRP A 1 84 ? 7.468 7.371 -4.017 1.00 88.88 84 TRP A CA 1
ATOM 664 C C . TRP A 1 84 ? 5.967 7.134 -3.829 1.00 88.88 84 TRP A C 1
ATOM 666 O O . TRP A 1 84 ? 5.410 7.530 -2.805 1.00 88.88 84 TRP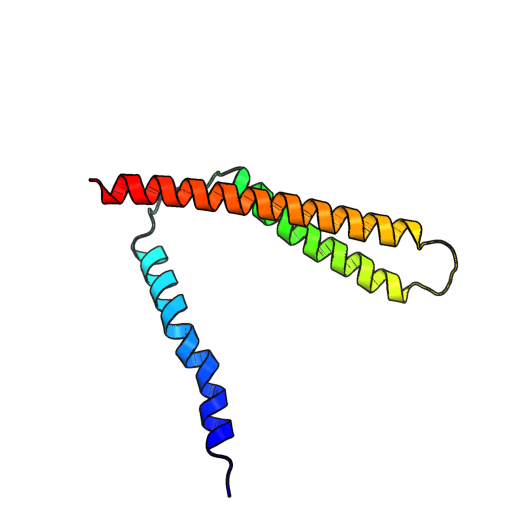 A O 1
ATOM 676 N N . LEU A 1 85 ? 5.314 6.443 -4.767 1.00 83.00 85 LEU A N 1
ATOM 677 C CA . LEU A 1 85 ? 3.903 6.062 -4.640 1.00 83.00 85 LEU A CA 1
ATOM 678 C C . LEU A 1 85 ? 3.670 5.122 -3.452 1.00 83.00 85 LEU A C 1
ATOM 680 O O . LEU A 1 85 ? 2.699 5.282 -2.712 1.00 83.00 85 LEU A O 1
ATOM 684 N N . THR A 1 86 ? 4.596 4.192 -3.219 1.00 84.06 86 THR A N 1
ATOM 685 C CA . THR A 1 86 ? 4.556 3.290 -2.062 1.00 84.06 86 THR A CA 1
ATOM 686 C C . THR A 1 86 ? 4.717 4.060 -0.752 1.00 84.06 86 THR A C 1
ATOM 688 O O . THR A 1 86 ? 3.958 3.830 0.186 1.00 84.06 86 THR A O 1
ATOM 691 N N . ALA A 1 87 ? 5.646 5.017 -0.688 1.00 87.31 87 ALA A N 1
ATOM 692 C CA . ALA A 1 87 ? 5.837 5.868 0.486 1.00 87.31 87 ALA A CA 1
ATOM 693 C C . ALA A 1 87 ? 4.603 6.744 0.770 1.00 87.31 87 ALA A C 1
ATOM 695 O O . ALA A 1 87 ? 4.160 6.843 1.915 1.00 87.31 87 ALA A O 1
ATOM 696 N N . ALA A 1 88 ? 4.005 7.329 -0.272 1.00 84.69 88 ALA A N 1
ATOM 697 C CA . ALA A 1 88 ? 2.776 8.109 -0.159 1.00 84.69 88 ALA A CA 1
ATOM 698 C C . ALA A 1 88 ? 1.594 7.251 0.323 1.00 84.69 88 ALA A C 1
ATOM 700 O O . ALA A 1 88 ? 0.846 7.668 1.210 1.00 84.69 88 ALA A O 1
ATOM 701 N N . SER A 1 89 ? 1.463 6.028 -0.202 1.00 84.31 89 SER A N 1
ATOM 702 C CA . SER A 1 89 ? 0.462 5.061 0.255 1.00 84.31 89 SER A CA 1
ATOM 703 C C . SER A 1 89 ? 0.689 4.681 1.723 1.00 84.31 89 SER A C 1
ATOM 705 O O . SER A 1 89 ? -0.221 4.808 2.539 1.00 84.31 89 SER A O 1
ATOM 707 N N . ALA A 1 90 ? 1.914 4.326 2.117 1.00 87.81 90 ALA A N 1
ATOM 708 C CA . ALA A 1 90 ? 2.243 4.002 3.505 1.00 87.81 90 ALA A CA 1
ATOM 709 C C . ALA A 1 90 ? 1.920 5.158 4.470 1.00 87.81 90 ALA A C 1
ATOM 711 O O . ALA A 1 90 ? 1.352 4.938 5.541 1.00 87.81 90 ALA A O 1
ATOM 712 N N . TYR A 1 91 ? 2.205 6.401 4.077 1.00 88.88 91 TYR A N 1
ATOM 713 C CA . TYR A 1 91 ? 1.840 7.575 4.867 1.00 88.88 91 TYR A CA 1
ATOM 714 C C . TYR A 1 91 ? 0.320 7.732 5.017 1.00 88.88 91 TYR A C 1
ATOM 716 O O . TYR A 1 91 ? -0.178 7.976 6.120 1.00 88.88 91 TYR A O 1
ATOM 724 N N . ALA A 1 92 ? -0.430 7.556 3.927 1.00 85.25 92 ALA A N 1
ATOM 725 C CA . ALA A 1 92 ? -1.887 7.597 3.957 1.00 85.25 92 ALA A CA 1
ATOM 726 C C . ALA A 1 92 ? -2.470 6.499 4.864 1.00 85.25 92 ALA A C 1
ATOM 728 O O . ALA A 1 92 ? -3.399 6.766 5.625 1.00 85.25 92 ALA A O 1
ATOM 729 N N . LEU A 1 93 ? -1.874 5.302 4.868 1.00 83.94 93 LEU A N 1
ATOM 730 C CA . LEU A 1 93 ? -2.262 4.212 5.764 1.00 83.94 93 LEU A CA 1
ATOM 731 C C . LEU A 1 93 ? -2.066 4.585 7.237 1.00 83.94 93 LEU A C 1
ATOM 733 O O . LEU A 1 93 ? -2.981 4.405 8.036 1.00 83.94 93 LEU A O 1
ATOM 737 N N . LEU A 1 94 ? -0.913 5.156 7.601 1.00 88.31 94 LEU A N 1
ATOM 738 C CA . LEU A 1 94 ? -0.659 5.612 8.974 1.00 88.31 94 LEU A CA 1
ATOM 739 C C . LEU A 1 94 ? -1.692 6.655 9.424 1.00 88.31 94 LEU A C 1
ATOM 741 O O . LEU A 1 94 ? -2.176 6.610 10.558 1.00 88.31 94 LEU A O 1
ATOM 745 N N . ARG A 1 95 ? -2.072 7.574 8.528 1.00 85.31 95 ARG A N 1
ATOM 746 C CA . ARG A 1 95 ? -3.123 8.566 8.793 1.00 85.31 95 ARG A CA 1
ATOM 747 C C . ARG A 1 95 ? -4.495 7.920 8.982 1.00 85.31 95 ARG A C 1
ATOM 749 O O . ARG A 1 95 ? -5.195 8.293 9.921 1.00 85.31 95 ARG A O 1
ATOM 756 N N . LEU A 1 96 ? -4.859 6.949 8.144 1.00 82.19 96 LEU A N 1
ATOM 757 C CA . LEU A 1 96 ? -6.121 6.211 8.258 1.00 82.19 96 LEU A CA 1
ATOM 758 C C . LEU A 1 96 ? -6.197 5.413 9.561 1.00 82.19 96 LEU A C 1
ATOM 760 O O . LEU A 1 96 ? -7.189 5.519 10.274 1.00 82.19 96 LEU A O 1
ATOM 764 N N . VAL A 1 97 ? -5.138 4.683 9.918 1.00 84.12 97 VAL A N 1
ATOM 765 C CA . VAL A 1 97 ? -5.070 3.927 11.179 1.00 84.12 97 VAL A CA 1
ATOM 766 C C . VAL A 1 97 ? -5.192 4.868 12.378 1.00 84.12 97 VAL A C 1
ATOM 768 O O . VAL A 1 97 ? -5.955 4.593 13.301 1.00 84.12 97 VAL A O 1
ATOM 771 N N . GLY A 1 98 ? -4.508 6.016 12.354 1.00 83.75 98 GLY A N 1
ATOM 772 C CA . GLY A 1 98 ? -4.620 7.020 13.415 1.00 83.75 98 GLY A CA 1
ATOM 773 C C . GLY A 1 98 ? -6.007 7.668 13.514 1.00 83.75 98 GLY A C 1
ATOM 774 O O . GLY A 1 98 ? -6.441 8.041 14.602 1.00 83.75 98 GLY A O 1
ATOM 775 N N . GLU A 1 99 ? -6.718 7.826 12.399 1.00 82.75 99 GLU A N 1
ATOM 776 C CA . GLU A 1 99 ? -8.106 8.303 12.382 1.00 82.75 99 GLU A CA 1
ATOM 777 C C . GLU A 1 99 ? -9.073 7.249 12.934 1.00 82.75 99 GLU A C 1
ATOM 779 O O . GLU A 1 99 ? -9.894 7.566 13.792 1.00 82.75 99 GLU A O 1
ATOM 784 N N . ILE A 1 100 ? -8.932 5.990 12.514 1.00 80.56 100 ILE A N 1
ATOM 785 C CA . ILE A 1 100 ? -9.754 4.873 12.996 1.00 80.56 100 ILE A CA 1
ATOM 786 C C . ILE A 1 100 ? -9.554 4.671 14.499 1.00 80.56 100 ILE A C 1
ATOM 788 O O . ILE A 1 100 ? -10.535 4.628 15.234 1.00 80.56 100 ILE A O 1
ATOM 792 N N . ASN A 1 101 ? -8.306 4.645 14.973 1.00 80.56 101 ASN A N 1
ATOM 793 C CA . ASN A 1 101 ? -8.004 4.455 16.392 1.00 80.56 101 ASN A CA 1
ATOM 794 C C . ASN A 1 101 ? -8.598 5.582 17.258 1.00 80.56 101 ASN A C 1
ATOM 796 O O . ASN A 1 101 ? -9.180 5.335 18.311 1.00 80.56 101 ASN A O 1
ATOM 800 N N . ARG A 1 102 ? -8.538 6.838 16.787 1.00 80.12 102 ARG A N 1
ATOM 801 C CA . ARG A 1 102 ? -9.187 7.969 17.474 1.00 80.12 102 ARG A CA 1
ATOM 802 C C . ARG A 1 102 ? -10.709 7.831 17.517 1.00 80.12 102 ARG A C 1
ATOM 804 O O . ARG A 1 102 ? -11.309 8.147 18.541 1.00 80.12 102 ARG A O 1
ATOM 811 N N . ARG A 1 103 ? -11.336 7.354 16.437 1.00 76.00 103 ARG A N 1
ATOM 812 C CA . ARG A 1 103 ? -12.788 7.102 16.395 1.00 76.00 103 ARG A CA 1
ATOM 813 C C . ARG A 1 103 ? -13.198 5.960 17.322 1.00 76.00 103 ARG A C 1
ATOM 815 O O . ARG A 1 103 ? -14.179 6.108 18.038 1.00 76.00 103 ARG A O 1
ATOM 822 N N . GLN A 1 104 ? -12.434 4.870 17.347 1.00 72.50 104 GLN A N 1
ATOM 823 C CA . GLN A 1 104 ? -12.681 3.729 18.230 1.00 72.50 104 GLN A CA 1
ATOM 824 C C . GLN A 1 104 ? -12.529 4.108 19.707 1.00 72.50 104 GLN A C 1
ATOM 826 O O . GLN A 1 104 ? -13.408 3.792 20.500 1.00 72.50 104 GLN A O 1
ATOM 831 N N . ASN A 1 105 ? -11.488 4.865 20.068 1.00 77.81 105 ASN A N 1
ATOM 832 C CA . ASN A 1 105 ? -11.302 5.346 21.442 1.00 77.81 105 ASN A CA 1
ATOM 833 C C . ASN A 1 105 ? -12.424 6.283 21.905 1.00 77.81 105 ASN A C 1
ATOM 835 O O . ASN A 1 105 ? -12.766 6.280 23.082 1.00 77.81 105 ASN A O 1
ATOM 839 N N . ARG A 1 106 ? -13.004 7.079 20.997 1.00 76.38 106 ARG A N 1
ATOM 840 C CA . ARG A 1 106 ? -14.162 7.924 21.318 1.00 76.38 106 ARG A CA 1
ATOM 841 C C . A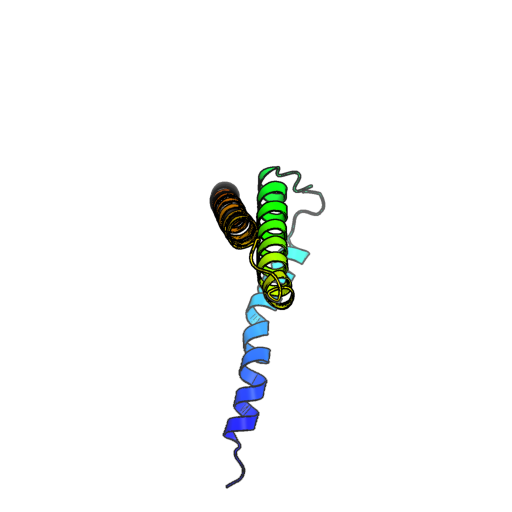RG A 1 106 ? -15.409 7.090 21.621 1.00 76.38 106 ARG A C 1
ATOM 843 O O . ARG A 1 106 ? -16.117 7.418 22.556 1.00 76.38 106 ARG A O 1
ATOM 850 N N . LEU A 1 107 ? -15.641 6.023 20.857 1.00 70.69 107 LEU A N 1
ATOM 851 C CA . LEU A 1 107 ? -16.793 5.130 21.027 1.00 70.69 107 LEU A CA 1
ATOM 852 C C . LEU A 1 107 ? -16.661 4.188 22.234 1.00 70.69 107 LEU A C 1
ATOM 854 O O . LEU A 1 107 ? -17.666 3.750 22.766 1.00 70.69 107 LEU A O 1
ATOM 858 N N . ALA A 1 108 ? -15.439 3.855 22.659 1.00 71.19 108 ALA A N 1
ATOM 859 C CA . ALA A 1 108 ? -15.196 3.007 23.832 1.00 71.19 108 ALA A CA 1
ATOM 860 C C . ALA A 1 108 ? -15.253 3.768 25.173 1.00 71.19 108 ALA A C 1
ATOM 862 O O . ALA A 1 108 ? -15.199 3.142 26.229 1.00 71.19 108 ALA A O 1
ATOM 863 N N . GLY A 1 109 ? -15.281 5.105 25.132 1.00 66.62 109 GLY A N 1
ATOM 864 C CA . GLY A 1 109 ? -15.426 5.972 26.306 1.00 66.62 109 GLY A CA 1
ATOM 865 C C . GLY A 1 109 ? -16.855 6.475 26.548 1.00 66.62 109 GLY A C 1
ATOM 866 O O . GLY A 1 109 ? -17.060 7.202 27.520 1.00 66.62 109 GLY A O 1
ATOM 867 N N . GLU A 1 110 ? -17.796 6.123 25.668 1.00 51.16 110 GLU A N 1
ATOM 868 C CA . GLU A 1 110 ? -19.251 6.284 25.832 1.00 51.16 110 GLU A CA 1
ATOM 869 C C . GLU A 1 110 ? -19.855 5.013 26.447 1.00 51.16 110 GLU A C 1
ATOM 871 O O . GLU A 1 110 ? -20.791 5.155 27.266 1.00 51.16 110 GLU A O 1
#

Mean predicted aligned error: 13.84 Å

Solvent-accessible surface area (backbone atoms only — not comparable to full-atom values): 6196 Å² total; per-residue (Å²): 135,81,67,65,66,62,60,56,58,67,44,50,65,63,60,63,43,51,60,60,48,50,53,51,50,51,50,65,73,69,43,70,93,79,66,77,78,84,42,68,48,58,51,46,22,50,52,17,46,54,47,18,55,50,32,46,50,52,44,57,56,53,57,79,64,70,84,67,98,74,56,69,66,58,42,52,50,34,48,52,52,19,51,50,27,40,52,52,13,53,52,26,46,55,52,50,52,54,50,50,52,53,53,49,56,56,64,75,73,110

Sequence (110 aa):
MSPAWAVSGFFVPIIHLSLPYQAVKEIWVNGPVDSEPDSIWLRIWWFGLLGSMALSRFADISAGWETQGGEWGIRLLLYTLSAWLTAASAYALLRLVGEINRRQNRLAGE

Secondary structure (DSSP, 8-state):
---HHHHHHHHHHHHHTHHHHHHHHHHHHHS-TT-----HHHHHHHHHHHHHHHHHHHHHHGGGGTTSS--HHHHHHHHHHHHHHHHHHHHHHHHHHHHHHHHHHHHTT-